Protein AF-A0A512BCH0-F1 (afdb_monomer_lite)

Radius of gyration: 16.1 Å; chains: 1; bounding box: 42×21×40 Å

pLDDT: mean 87.28, std 6.71, range [61.94, 95.38]

Secondary structure (DSSP, 8-state):
-HHHHHHHHHHHHHHHHHHHHHHHHHHHHHT--TT--HHHHH---HHHHHT-SSHHHHHHHHHHHHHHHHHHHHHHHHHHHHHH-

Structure (mmCIF, N/CA/C/O backbone):
data_AF-A0A512BCH0-F1
#
_entry.id   AF-A0A512BCH0-F1
#
loop_
_atom_site.group_PDB
_atom_site.id
_atom_site.type_symbol
_atom_site.label_atom_id
_atom_site.label_alt_id
_atom_site.label_comp_id
_atom_site.label_asym_id
_atom_site.label_entity_id
_atom_site.label_seq_id
_atom_site.pdbx_PDB_ins_code
_atom_site.Cartn_x
_atom_site.Cartn_y
_atom_site.Cartn_z
_atom_site.occupancy
_atom_site.B_iso_or_equiv
_atom_site.auth_seq_id
_atom_site.auth_comp_id
_atom_site.auth_asym_id
_atom_site.auth_atom_id
_atom_site.pdbx_PDB_model_num
ATOM 1 N N . MET A 1 1 ? 23.910 3.210 -23.127 1.00 74.44 1 MET A N 1
ATOM 2 C CA . MET A 1 1 ? 23.888 4.257 -22.070 1.00 74.44 1 MET A CA 1
ATOM 3 C C . MET A 1 1 ? 22.474 4.445 -21.526 1.00 74.44 1 MET A C 1
ATOM 5 O O . MET A 1 1 ? 22.307 4.359 -20.319 1.00 74.44 1 MET A O 1
ATOM 9 N N . LEU A 1 2 ? 21.466 4.622 -22.390 1.00 78.25 2 LEU A N 1
ATOM 10 C CA . LEU A 1 2 ? 20.056 4.723 -21.993 1.00 78.25 2 LEU A CA 1
ATOM 11 C C . LEU A 1 2 ? 19.546 3.476 -21.242 1.00 78.25 2 LEU A C 1
ATOM 13 O O . LEU A 1 2 ? 18.974 3.612 -20.166 1.00 78.25 2 LEU A O 1
ATOM 17 N N . ASP A 1 3 ? 19.859 2.272 -21.727 1.00 74.56 3 ASP A N 1
ATOM 18 C CA . ASP A 1 3 ? 19.412 1.014 -21.097 1.00 74.56 3 ASP A CA 1
ATOM 19 C C . ASP A 1 3 ? 19.993 0.817 -19.692 1.00 74.56 3 ASP A C 1
ATOM 21 O O . ASP A 1 3 ? 19.321 0.331 -18.787 1.00 74.56 3 ASP A O 1
ATOM 25 N N . PHE A 1 4 ? 21.232 1.270 -19.475 1.00 76.69 4 PHE A N 1
ATOM 26 C CA . PHE A 1 4 ? 21.871 1.246 -18.159 1.00 76.69 4 PHE A CA 1
ATOM 27 C C . PHE A 1 4 ? 21.176 2.197 -17.173 1.00 76.69 4 PHE A C 1
ATOM 29 O O . PHE A 1 4 ? 20.984 1.844 -16.011 1.00 76.69 4 PHE A O 1
ATOM 36 N N . ILE A 1 5 ? 20.748 3.378 -17.635 1.00 79.06 5 ILE A N 1
ATOM 37 C CA . ILE A 1 5 ? 19.992 4.343 -16.823 1.00 79.06 5 ILE A CA 1
ATOM 38 C C . ILE A 1 5 ? 18.610 3.775 -16.470 1.00 79.06 5 ILE A C 1
ATOM 40 O O . ILE A 1 5 ? 18.205 3.840 -15.310 1.00 79.06 5 ILE A O 1
ATOM 44 N N . ILE A 1 6 ? 17.914 3.166 -17.437 1.00 78.38 6 ILE A N 1
ATOM 45 C CA . ILE A 1 6 ? 16.610 2.518 -17.222 1.00 78.38 6 ILE A CA 1
ATOM 46 C C . ILE A 1 6 ? 16.742 1.367 -16.220 1.00 78.38 6 ILE A C 1
ATOM 48 O O . ILE A 1 6 ? 15.990 1.305 -15.249 1.00 78.38 6 ILE A O 1
ATOM 52 N N . PHE A 1 7 ? 17.743 0.503 -16.388 1.00 77.75 7 PHE A N 1
ATOM 53 C CA . PHE A 1 7 ? 18.019 -0.597 -15.465 1.00 77.75 7 PHE A CA 1
ATOM 54 C C . PHE A 1 7 ? 18.288 -0.112 -14.034 1.00 77.75 7 PHE A C 1
ATOM 56 O O . PHE A 1 7 ? 17.761 -0.674 -13.069 1.00 77.75 7 PHE A O 1
ATOM 63 N N . LEU A 1 8 ? 19.082 0.951 -13.887 1.00 80.56 8 LEU A N 1
ATOM 64 C CA . LEU A 1 8 ? 19.383 1.545 -12.588 1.00 80.56 8 LEU A CA 1
ATOM 65 C C . LEU A 1 8 ? 18.113 2.110 -11.925 1.00 80.56 8 LEU A C 1
ATOM 67 O O . LEU A 1 8 ? 17.851 1.826 -10.756 1.00 80.56 8 LEU A O 1
ATOM 71 N N . LEU A 1 9 ? 17.293 2.850 -12.680 1.00 80.75 9 LEU A N 1
ATOM 72 C CA . LEU A 1 9 ? 16.015 3.393 -12.209 1.00 80.75 9 LEU A CA 1
ATOM 73 C C . LEU A 1 9 ? 15.062 2.284 -11.756 1.00 80.75 9 LEU A C 1
ATOM 75 O O . LEU A 1 9 ? 14.499 2.368 -10.663 1.00 80.75 9 LEU A O 1
ATOM 79 N N . LEU A 1 10 ?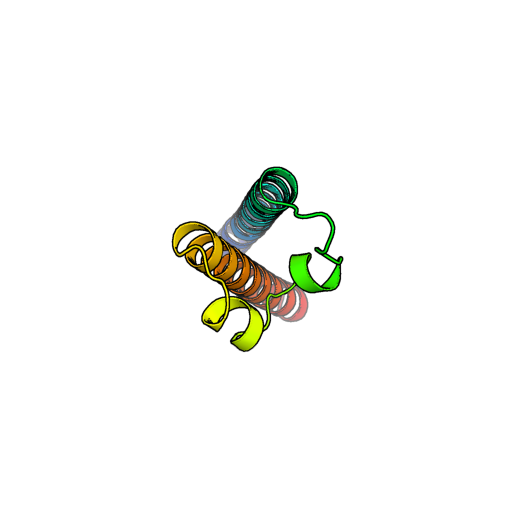 14.937 1.212 -12.542 1.00 81.06 10 LEU A N 1
ATOM 80 C CA . LEU A 1 10 ? 14.101 0.066 -12.193 1.00 81.06 10 LEU A CA 1
ATOM 81 C C . LEU A 1 10 ? 14.544 -0.562 -10.868 1.00 81.06 10 LEU A C 1
ATOM 83 O O . LEU A 1 10 ? 13.703 -0.764 -9.991 1.00 81.06 10 LEU A O 1
ATOM 87 N N . LYS A 1 11 ? 15.849 -0.773 -10.647 1.00 82.06 11 LYS A N 1
ATOM 88 C CA . LYS A 1 11 ? 16.359 -1.284 -9.360 1.00 82.06 11 LYS A CA 1
ATOM 89 C C . LYS A 1 11 ? 15.955 -0.420 -8.167 1.00 82.06 11 LYS A C 1
ATOM 91 O O . LYS A 1 11 ? 15.534 -0.962 -7.145 1.00 82.06 11 LYS A O 1
ATOM 96 N N . TYR A 1 12 ? 16.029 0.904 -8.287 1.00 86.06 12 TYR 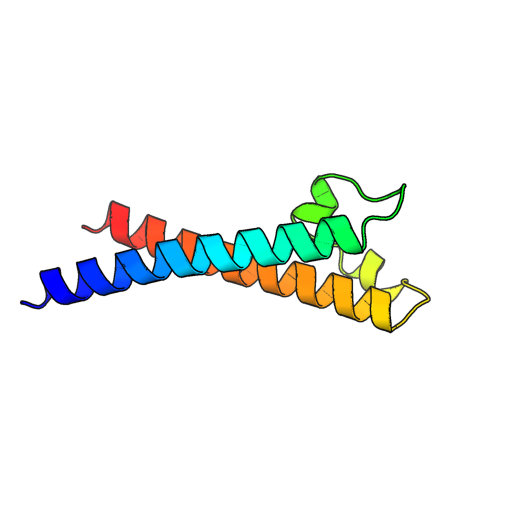A N 1
ATOM 97 C CA . TYR A 1 12 ? 15.606 1.793 -7.203 1.00 86.06 12 TYR A CA 1
ATOM 98 C C . TYR A 1 12 ? 14.103 1.708 -6.924 1.00 86.06 12 TYR A C 1
ATOM 100 O O . TYR A 1 12 ? 13.701 1.775 -5.761 1.00 86.06 12 TYR A O 1
ATOM 108 N N . THR A 1 13 ? 13.268 1.483 -7.945 1.00 86.50 13 THR A N 1
ATOM 109 C CA . THR A 1 13 ? 11.825 1.285 -7.722 1.00 86.50 13 THR A CA 1
ATOM 110 C C . THR A 1 13 ? 11.510 0.001 -6.950 1.00 86.50 13 THR A C 1
ATOM 112 O O . THR A 1 13 ? 10.593 0.018 -6.128 1.00 86.50 13 THR A O 1
ATOM 115 N N . TYR A 1 14 ? 12.283 -1.080 -7.130 1.00 83.81 14 TYR A N 1
ATOM 116 C CA . TYR A 1 14 ? 12.142 -2.310 -6.332 1.00 83.81 14 TYR A CA 1
ATOM 117 C C . TYR A 1 14 ? 12.451 -2.065 -4.855 1.00 83.81 14 TYR A C 1
ATOM 119 O O . TYR A 1 14 ? 11.678 -2.455 -3.978 1.00 83.81 14 TYR A O 1
ATOM 127 N N . VAL A 1 15 ? 13.558 -1.370 -4.577 1.00 89.06 15 VAL A N 1
ATOM 128 C CA . VAL A 1 15 ? 13.950 -1.008 -3.208 1.00 89.06 15 VAL A CA 1
ATOM 129 C C . VAL A 1 15 ? 12.890 -0.110 -2.568 1.00 89.06 15 VAL A C 1
ATOM 131 O O . VAL A 1 15 ? 12.484 -0.347 -1.432 1.00 89.06 15 VAL A O 1
ATOM 134 N N . LEU A 1 16 ? 12.379 0.877 -3.308 1.00 90.00 16 LEU A N 1
ATOM 135 C CA . LEU A 1 16 ? 11.3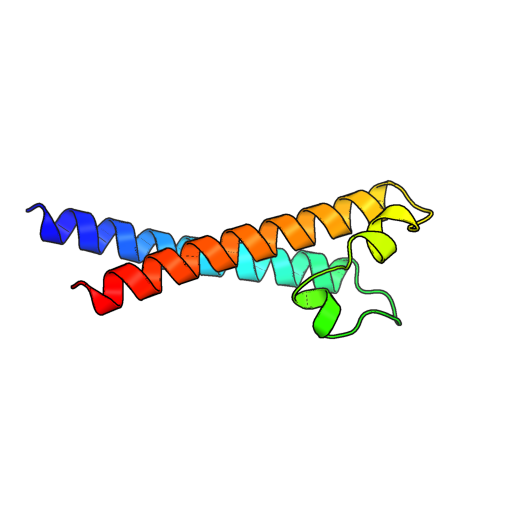24 1.764 -2.825 1.00 90.00 16 LEU A CA 1
ATOM 136 C C . LEU A 1 16 ? 10.028 1.002 -2.508 1.00 90.00 16 LEU A C 1
ATOM 138 O O . LEU A 1 16 ? 9.438 1.223 -1.451 1.00 90.00 16 LEU A O 1
ATOM 142 N N . ALA A 1 17 ? 9.603 0.078 -3.375 1.00 89.44 17 ALA A N 1
ATOM 143 C CA . ALA A 1 17 ? 8.424 -0.753 -3.134 1.00 89.44 17 ALA A CA 1
ATOM 144 C C . ALA A 1 17 ? 8.585 -1.616 -1.870 1.00 89.44 17 ALA A C 1
ATOM 146 O O . ALA A 1 17 ? 7.664 -1.684 -1.052 1.00 89.44 17 ALA A O 1
ATOM 147 N N . ALA A 1 18 ? 9.767 -2.206 -1.662 1.00 90.38 18 ALA A N 1
ATOM 148 C CA . ALA A 1 18 ? 10.078 -2.973 -0.458 1.00 90.38 18 ALA A CA 1
ATOM 149 C C . ALA A 1 18 ? 10.026 -2.105 0.812 1.00 90.38 18 ALA A C 1
ATOM 151 O O . ALA A 1 18 ? 9.419 -2.503 1.807 1.00 90.38 18 ALA A O 1
ATOM 152 N N . ILE A 1 19 ? 10.590 -0.892 0.773 1.00 93.94 19 ILE A N 1
ATOM 153 C CA . ILE A 1 19 ? 10.535 0.058 1.895 1.00 93.94 19 ILE A CA 1
ATOM 154 C C . ILE A 1 19 ? 9.082 0.421 2.225 1.00 93.94 19 ILE A C 1
ATOM 156 O O . ILE A 1 19 ? 8.678 0.350 3.386 1.00 93.94 19 ILE A O 1
ATOM 160 N N . LEU A 1 20 ? 8.272 0.763 1.219 1.00 94.00 20 LEU A N 1
ATOM 161 C CA . LEU A 1 20 ? 6.858 1.095 1.420 1.00 94.00 20 LEU A CA 1
ATOM 162 C C . LEU A 1 20 ? 6.076 -0.084 2.010 1.00 94.00 20 LEU A C 1
ATOM 164 O O . LEU A 1 20 ? 5.239 0.112 2.894 1.00 94.00 20 LEU A O 1
ATOM 168 N N . PHE A 1 21 ? 6.375 -1.306 1.570 1.00 93.38 21 PHE A N 1
ATOM 169 C CA . PHE A 1 21 ? 5.770 -2.521 2.106 1.00 93.38 21 PHE A CA 1
ATOM 170 C C . PHE A 1 21 ? 6.130 -2.748 3.583 1.00 93.38 21 PHE A C 1
ATOM 172 O O . PHE A 1 21 ? 5.243 -3.012 4.396 1.00 93.38 21 PHE A O 1
ATOM 179 N N . LEU A 1 22 ? 7.397 -2.558 3.966 1.00 94.75 22 LEU A N 1
ATOM 180 C CA . LEU A 1 22 ? 7.835 -2.651 5.364 1.00 94.75 22 LEU A CA 1
ATOM 181 C C . LEU A 1 22 ? 7.177 -1.586 6.249 1.00 94.75 22 LEU A C 1
ATOM 183 O O . LEU A 1 22 ? 6.672 -1.906 7.327 1.00 94.75 22 LEU A O 1
ATOM 187 N N . VAL A 1 23 ? 7.109 -0.335 5.780 1.00 94.12 23 VAL A N 1
ATOM 188 C CA . VAL A 1 23 ? 6.398 0.751 6.478 1.00 94.12 23 VAL A CA 1
ATOM 189 C C . VAL A 1 23 ? 4.928 0.386 6.677 1.00 94.12 23 VAL A C 1
ATOM 191 O O . VAL A 1 23 ? 4.373 0.573 7.763 1.00 94.12 23 VAL A O 1
ATOM 194 N N . LYS A 1 24 ? 4.292 -0.186 5.652 1.00 93.31 24 LYS A N 1
ATOM 195 C CA . LYS A 1 24 ? 2.897 -0.623 5.707 1.00 93.31 24 LYS A CA 1
ATOM 196 C C . LYS A 1 24 ? 2.680 -1.725 6.746 1.00 93.31 24 LYS A C 1
ATOM 198 O O . LYS A 1 24 ? 1.744 -1.611 7.542 1.00 93.31 24 LYS A O 1
ATOM 203 N N . ILE A 1 25 ? 3.551 -2.740 6.779 1.00 93.25 25 ILE A N 1
ATOM 204 C CA . ILE A 1 25 ? 3.545 -3.800 7.801 1.00 93.25 25 ILE A CA 1
ATOM 205 C C . ILE A 1 25 ? 3.684 -3.196 9.191 1.00 93.25 25 ILE A C 1
ATOM 207 O O . ILE A 1 25 ? 2.859 -3.477 10.059 1.00 93.25 25 ILE A O 1
ATOM 211 N N . PHE A 1 26 ? 4.680 -2.336 9.395 1.00 93.44 26 PHE A N 1
ATOM 212 C CA . PHE A 1 26 ? 4.924 -1.710 10.688 1.00 93.44 26 PHE A CA 1
ATOM 213 C C . PHE A 1 26 ? 3.695 -0.938 11.182 1.00 93.44 26 PHE A C 1
ATOM 215 O O . PHE A 1 26 ? 3.227 -1.152 12.301 1.00 93.44 26 PHE A O 1
ATOM 222 N N . LEU A 1 27 ? 3.110 -0.096 10.325 1.00 90.44 27 LEU A N 1
ATOM 223 C CA . LEU A 1 27 ? 1.896 0.654 10.646 1.00 90.44 27 LEU A CA 1
ATOM 224 C C . LEU A 1 27 ? 0.688 -0.260 10.894 1.00 90.44 27 LEU A C 1
ATOM 226 O O . LEU A 1 27 ? -0.176 0.080 11.704 1.00 90.44 27 LEU A O 1
ATOM 230 N N . PHE A 1 28 ? 0.603 -1.399 10.201 1.00 90.62 28 PHE A N 1
ATOM 231 C CA . PHE A 1 28 ? -0.495 -2.344 10.368 1.00 90.62 28 PHE A CA 1
ATOM 232 C C . PHE A 1 28 ? -0.384 -3.074 11.702 1.00 90.62 28 PHE A C 1
ATOM 234 O O . PHE A 1 28 ? -1.355 -3.099 12.447 1.00 90.62 28 PHE A O 1
ATOM 241 N N . VAL A 1 29 ? 0.796 -3.607 12.035 1.00 89.50 29 VAL A N 1
ATOM 242 C CA . VAL A 1 29 ? 1.054 -4.307 13.303 1.00 89.50 29 VAL A CA 1
ATOM 243 C C . VAL A 1 29 ? 0.887 -3.359 14.487 1.00 89.50 29 VAL A C 1
ATOM 245 O O . VAL A 1 29 ? 0.182 -3.698 15.434 1.00 89.50 29 VAL A O 1
ATOM 248 N N . LYS A 1 30 ? 1.449 -2.145 14.406 1.00 86.50 30 LYS A N 1
ATOM 249 C CA . LYS A 1 30 ? 1.357 -1.136 15.472 1.00 86.50 30 LYS A CA 1
ATOM 250 C C . LYS A 1 30 ? -0.087 -0.749 15.802 1.00 86.50 30 LYS A C 1
ATOM 252 O O . LYS A 1 30 ? -0.384 -0.433 16.947 1.00 86.50 30 LYS A O 1
ATOM 257 N N . ASN A 1 31 ? -0.975 -0.752 14.809 1.00 83.12 31 ASN A N 1
ATOM 258 C CA . ASN A 1 31 ? -2.356 -0.300 14.968 1.00 83.12 31 ASN A CA 1
ATOM 259 C C . ASN A 1 31 ? -3.387 -1.435 14.831 1.00 83.12 31 ASN A C 1
ATOM 261 O O . ASN A 1 31 ? -4.586 -1.164 14.707 1.00 83.12 31 ASN A O 1
ATOM 265 N N . LYS A 1 32 ? -2.931 -2.697 14.831 1.00 77.31 32 LYS A N 1
ATOM 266 C CA . LYS A 1 32 ? -3.785 -3.866 14.628 1.00 77.31 32 LYS A CA 1
ATOM 267 C C . LYS A 1 32 ? -4.785 -3.966 15.773 1.00 77.31 32 LYS A C 1
ATOM 269 O O . LYS A 1 32 ? -4.412 -4.169 16.924 1.00 77.31 32 LYS A O 1
ATOM 274 N N . ASN A 1 33 ? -6.070 -3.864 15.449 1.00 76.44 33 ASN A N 1
ATOM 275 C CA . ASN A 1 33 ? -7.136 -4.200 16.387 1.00 76.44 33 ASN A CA 1
ATOM 276 C C . ASN A 1 33 ? -7.472 -5.700 16.271 1.00 76.44 33 ASN A C 1
ATOM 278 O O . ASN A 1 33 ? -7.248 -6.298 15.218 1.00 76.44 33 ASN A O 1
ATOM 282 N N . LYS A 1 34 ? -8.063 -6.307 17.311 1.00 73.00 34 LYS A N 1
ATOM 283 C CA . LYS A 1 34 ? -8.492 -7.722 17.310 1.00 73.00 34 LYS A CA 1
ATOM 284 C C . LYS A 1 34 ? -9.372 -8.086 16.106 1.00 73.00 34 LYS A C 1
ATOM 286 O O . LYS A 1 34 ? -9.312 -9.210 15.630 1.00 73.00 34 LYS A O 1
ATOM 291 N N . ASN A 1 35 ? -10.120 -7.119 15.574 1.00 75.94 35 ASN A N 1
ATOM 292 C CA . ASN A 1 35 ? -11.044 -7.320 14.454 1.00 75.94 35 ASN A CA 1
ATOM 293 C C . ASN A 1 35 ? -10.398 -7.120 13.071 1.00 75.94 35 ASN A C 1
ATOM 295 O O . ASN A 1 35 ? -11.109 -7.103 12.065 1.00 75.94 35 ASN A O 1
ATOM 299 N N . TRP A 1 36 ? -9.081 -6.889 12.997 1.00 83.94 36 TRP A N 1
ATOM 300 C CA . TRP A 1 36 ? -8.407 -6.673 11.719 1.00 83.94 36 TRP A CA 1
ATOM 301 C C . TRP A 1 36 ? -8.037 -7.988 11.047 1.00 83.94 36 TRP A C 1
ATOM 303 O O . TRP A 1 36 ? -7.248 -8.774 11.573 1.00 83.94 36 TRP A O 1
ATOM 313 N N . THR A 1 37 ? -8.592 -8.200 9.856 1.00 83.81 37 THR A N 1
ATOM 314 C CA . THR A 1 37 ? -8.325 -9.375 9.021 1.00 83.81 37 THR A CA 1
ATOM 315 C C . THR A 1 37 ? -7.237 -9.083 7.989 1.00 83.81 37 THR A C 1
ATOM 317 O O . THR A 1 37 ? -6.898 -7.929 7.727 1.00 83.81 37 THR A O 1
ATOM 320 N N . VAL A 1 38 ? -6.702 -10.133 7.361 1.00 81.75 38 VAL A N 1
ATOM 321 C CA . VAL A 1 38 ? -5.692 -10.010 6.291 1.00 81.75 38 VAL A CA 1
ATOM 322 C C . VAL A 1 38 ? -6.208 -9.162 5.121 1.00 81.75 38 VAL A C 1
ATOM 324 O O . VAL A 1 38 ? -5.450 -8.399 4.536 1.00 81.75 38 VAL A O 1
ATOM 327 N N . SER A 1 39 ? -7.514 -9.192 4.833 1.00 86.12 39 SER A N 1
ATOM 328 C CA . SER A 1 39 ? -8.110 -8.321 3.807 1.00 86.12 39 SER A CA 1
ATOM 329 C C . SER A 1 39 ? -7.860 -6.830 4.071 1.00 86.12 39 SER A C 1
ATOM 331 O O . SER A 1 39 ? -7.575 -6.073 3.150 1.00 86.12 39 SER A O 1
ATOM 333 N N . GLN A 1 40 ? -7.861 -6.422 5.342 1.00 87.69 40 GLN A N 1
ATOM 334 C CA . GLN A 1 40 ? -7.634 -5.040 5.759 1.00 87.69 40 GLN A CA 1
ATOM 335 C C . GLN A 1 40 ? -6.156 -4.651 5.741 1.00 87.69 40 GLN A C 1
ATOM 337 O O . GLN A 1 40 ? -5.834 -3.465 5.724 1.00 87.69 40 GLN A O 1
ATOM 342 N N . PHE A 1 41 ? -5.248 -5.632 5.711 1.00 87.44 41 PHE A N 1
ATOM 343 C CA . PHE A 1 41 ? -3.855 -5.357 5.386 1.00 87.44 41 PHE A CA 1
ATOM 344 C C . PHE A 1 41 ? -3.745 -4.864 3.942 1.00 87.44 41 PHE A C 1
ATOM 346 O O . PHE A 1 41 ? -3.066 -3.871 3.689 1.00 87.44 41 PHE A O 1
ATOM 353 N N . ILE A 1 42 ? -4.472 -5.489 3.012 1.00 89.44 42 ILE A N 1
ATOM 354 C CA . ILE A 1 42 ? -4.481 -5.098 1.598 1.00 89.44 42 ILE A CA 1
ATOM 355 C C . ILE A 1 42 ? -5.225 -3.774 1.416 1.00 89.44 42 ILE A C 1
ATOM 357 O O . ILE A 1 42 ? -4.679 -2.851 0.817 1.00 89.44 42 ILE A O 1
ATOM 361 N N . PHE A 1 43 ? -6.446 -3.647 1.940 1.00 92.75 43 PHE A N 1
ATOM 362 C CA . PHE A 1 43 ? -7.270 -2.456 1.733 1.00 92.75 43 PHE A CA 1
ATOM 363 C C . PHE A 1 43 ? -8.394 -2.329 2.773 1.00 92.75 43 PHE A C 1
ATOM 365 O O . PHE A 1 43 ? -9.102 -3.288 3.078 1.00 92.75 43 PHE A O 1
ATOM 372 N N . PHE A 1 44 ? -8.615 -1.118 3.281 1.00 91.56 44 PHE A N 1
ATOM 373 C CA . PHE A 1 44 ? -9.773 -0.762 4.098 1.00 91.56 44 PHE A CA 1
ATOM 374 C C . PHE A 1 44 ? -10.902 -0.221 3.218 1.00 91.56 44 PHE A C 1
ATOM 376 O O . PHE A 1 44 ? -10.735 0.791 2.541 1.00 91.56 44 PHE A O 1
ATOM 383 N N . ASN A 1 45 ? -12.083 -0.836 3.287 1.00 91.06 45 ASN A N 1
ATOM 384 C CA . ASN A 1 45 ? -13.272 -0.336 2.591 1.00 91.06 45 ASN A CA 1
ATOM 385 C C . ASN A 1 45 ? -13.580 1.129 3.002 1.00 91.06 45 ASN A C 1
ATOM 387 O O . ASN A 1 45 ? -13.558 1.418 4.204 1.00 91.06 45 ASN A O 1
ATOM 391 N N . PRO A 1 46 ? -13.894 2.045 2.060 1.00 90.25 46 PRO A N 1
ATOM 392 C CA . PRO A 1 46 ? -14.278 3.426 2.360 1.00 90.25 46 PRO A CA 1
ATOM 393 C C . PRO A 1 46 ? -15.346 3.570 3.450 1.00 90.25 46 PRO A C 1
ATOM 395 O O . PRO A 1 46 ? -15.210 4.435 4.316 1.00 90.25 46 PRO A O 1
ATOM 398 N N . THR A 1 47 ? -16.349 2.686 3.484 1.00 90.62 47 THR A N 1
ATOM 399 C CA . THR A 1 47 ? -17.384 2.698 4.534 1.00 90.62 47 THR A CA 1
ATOM 400 C C . THR A 1 47 ? -16.774 2.453 5.916 1.00 90.62 47 THR A C 1
ATOM 402 O O . THR A 1 47 ? -17.042 3.184 6.867 1.00 90.62 47 THR A O 1
ATOM 405 N N . ASN A 1 48 ? -15.848 1.497 6.027 1.00 89.00 48 ASN A N 1
ATOM 406 C CA . ASN A 1 48 ? -15.137 1.194 7.269 1.00 89.00 48 ASN A CA 1
ATOM 407 C C . ASN A 1 48 ? -14.282 2.375 7.764 1.00 89.00 48 ASN A C 1
ATOM 409 O O . ASN A 1 48 ? -14.039 2.500 8.964 1.00 89.00 48 ASN A O 1
ATOM 413 N N . ILE A 1 49 ? -13.819 3.237 6.856 1.00 90.12 49 ILE A N 1
ATOM 414 C CA . ILE A 1 49 ? -13.069 4.454 7.185 1.00 90.12 49 ILE A CA 1
ATOM 415 C C . ILE A 1 49 ? -14.020 5.559 7.645 1.00 90.12 49 ILE A C 1
ATOM 417 O O . ILE A 1 49 ? -13.772 6.161 8.686 1.00 90.12 49 ILE A O 1
ATOM 421 N N . GLN A 1 50 ? -15.097 5.806 6.894 1.00 91.25 50 GLN A N 1
ATOM 422 C CA . GLN A 1 50 ? -16.066 6.870 7.168 1.00 91.25 50 GLN A CA 1
ATOM 423 C C . GLN A 1 50 ? -16.758 6.688 8.522 1.00 91.25 50 GLN A C 1
ATOM 425 O O . GLN A 1 50 ? -16.901 7.652 9.265 1.00 91.25 50 GLN A O 1
ATOM 430 N N . PHE A 1 51 ? -17.104 5.450 8.879 1.00 90.62 51 PHE A N 1
ATOM 431 C CA . PHE A 1 51 ? -17.750 5.126 10.154 1.00 90.62 51 PHE A CA 1
ATOM 432 C C . PHE A 1 51 ? -16.755 4.835 11.292 1.00 90.62 51 PHE A C 1
ATOM 434 O O . PHE A 1 51 ? -17.122 4.243 12.304 1.00 90.62 51 PHE A O 1
ATOM 441 N N . THR A 1 52 ? -15.475 5.209 11.155 1.00 90.44 52 THR A N 1
ATOM 442 C CA . THR A 1 52 ? -14.511 5.074 12.260 1.00 90.44 52 THR A CA 1
ATOM 443 C C . THR A 1 52 ? -14.697 6.221 13.261 1.00 90.44 52 THR A C 1
ATOM 445 O O . THR A 1 52 ? -14.452 7.363 12.884 1.00 90.44 52 THR A O 1
ATOM 448 N N . PRO A 1 53 ? -15.021 5.950 14.542 1.00 88.50 53 PRO A N 1
ATOM 449 C CA . PRO A 1 53 ? -15.302 7.012 15.517 1.00 88.50 53 PRO A CA 1
ATOM 450 C C . PRO A 1 53 ? -14.089 7.894 15.841 1.00 88.50 53 PRO A C 1
ATOM 452 O O . PRO A 1 53 ? -14.221 9.079 16.117 1.00 88.50 53 PRO A O 1
ATOM 455 N N . ASN A 1 54 ? -12.887 7.312 15.816 1.00 91.00 54 ASN A N 1
ATOM 456 C CA . ASN A 1 54 ? -11.645 8.023 16.102 1.00 91.00 54 ASN A CA 1
ATOM 457 C C . ASN A 1 54 ? -11.027 8.566 14.799 1.00 91.00 54 ASN A C 1
ATOM 459 O O . ASN A 1 54 ? -10.639 7.790 13.918 1.00 91.00 54 ASN A O 1
ATOM 463 N N . ALA A 1 55 ? -10.886 9.891 14.712 1.00 90.62 55 ALA A N 1
ATOM 464 C CA . ALA A 1 55 ? -10.347 10.588 13.545 1.00 90.62 55 ALA A CA 1
ATOM 465 C C . ALA A 1 55 ? -8.901 10.183 13.197 1.00 90.62 55 ALA A C 1
ATOM 467 O O . ALA A 1 55 ? -8.580 9.993 12.022 1.00 90.62 55 ALA A O 1
ATOM 468 N N . GLU A 1 56 ? -8.032 9.978 14.190 1.00 90.81 56 GLU A N 1
ATOM 469 C CA . GLU A 1 56 ? -6.657 9.516 13.960 1.00 90.81 56 GLU A CA 1
ATOM 470 C C . GLU A 1 56 ? -6.638 8.108 13.369 1.00 90.81 56 GLU A C 1
ATOM 472 O O . GLU A 1 56 ? -5.899 7.817 12.425 1.00 90.81 56 GLU A O 1
ATOM 477 N N . ARG A 1 57 ? -7.514 7.228 13.865 1.00 88.31 57 ARG A N 1
ATOM 478 C CA . ARG A 1 57 ? -7.652 5.872 13.328 1.00 88.31 57 ARG A CA 1
ATOM 479 C C . ARG A 1 57 ? -8.206 5.893 11.903 1.00 88.31 57 ARG A C 1
ATOM 481 O O . ARG A 1 57 ? -7.736 5.119 11.070 1.00 88.31 57 ARG A O 1
ATOM 488 N N . ALA A 1 58 ? -9.156 6.778 11.600 1.00 91.62 58 ALA A N 1
ATOM 489 C CA . ALA A 1 58 ? -9.653 6.975 10.239 1.00 91.62 58 ALA A CA 1
ATOM 490 C C . ALA A 1 58 ? -8.528 7.447 9.301 1.00 91.62 58 ALA A C 1
ATOM 492 O O . ALA A 1 58 ? -8.355 6.894 8.213 1.00 91.62 58 ALA A O 1
ATOM 493 N N . LYS A 1 59 ? -7.706 8.405 9.751 1.00 92.75 59 LYS A N 1
ATOM 494 C CA . LYS A 1 59 ? -6.523 8.885 9.023 1.00 92.75 59 LYS A CA 1
ATOM 495 C C . LYS A 1 59 ? -5.527 7.754 8.762 1.00 92.75 59 LYS A C 1
ATOM 497 O O . LYS A 1 59 ? -5.085 7.597 7.628 1.00 92.75 59 LYS A O 1
ATOM 502 N N . LEU A 1 60 ? -5.232 6.919 9.759 1.00 91.56 60 LEU A N 1
ATOM 503 C CA . LEU A 1 60 ? -4.329 5.771 9.607 1.00 91.56 60 LEU A CA 1
ATOM 504 C C . LEU A 1 60 ? -4.834 4.759 8.573 1.00 91.56 60 LEU A C 1
ATOM 506 O O . LEU A 1 60 ? -4.044 4.287 7.761 1.00 91.56 60 LEU A O 1
ATOM 510 N N . LYS A 1 61 ? -6.140 4.463 8.543 1.00 92.88 61 LYS A N 1
ATOM 511 C CA . LYS A 1 61 ? -6.723 3.591 7.508 1.00 92.88 61 LYS A CA 1
ATOM 512 C C . LYS A 1 61 ? -6.591 4.190 6.103 1.00 92.88 61 LYS A C 1
ATOM 514 O O . LYS A 1 61 ? -6.272 3.467 5.164 1.00 92.88 61 LYS A O 1
ATOM 519 N N . ARG A 1 62 ? -6.769 5.509 5.952 1.00 94.06 62 ARG A N 1
ATOM 520 C CA . ARG A 1 62 ? -6.535 6.202 4.668 1.00 94.06 62 ARG A CA 1
ATOM 521 C C . ARG A 1 62 ? -5.069 6.128 4.245 1.00 94.06 62 ARG A C 1
ATOM 523 O O . ARG A 1 62 ? -4.793 5.810 3.097 1.00 94.06 62 ARG A O 1
ATOM 530 N N . VAL A 1 63 ? -4.136 6.352 5.172 1.00 93.94 63 VAL A N 1
ATOM 531 C CA . VAL A 1 63 ? -2.693 6.209 4.908 1.00 93.94 63 VAL A CA 1
ATOM 532 C C . VAL A 1 63 ? -2.357 4.777 4.487 1.00 93.94 63 VAL A C 1
ATOM 534 O O . VAL A 1 63 ? -1.640 4.583 3.512 1.00 93.94 63 VAL A O 1
ATOM 537 N N . GLN A 1 64 ? -2.924 3.773 5.160 1.00 94.00 64 GLN A N 1
ATOM 538 C CA . GLN A 1 64 ? -2.773 2.363 4.794 1.00 94.00 64 GLN A CA 1
ATOM 539 C C . GLN A 1 64 ? -3.259 2.070 3.369 1.00 94.00 64 GLN A C 1
ATOM 541 O O . GLN A 1 64 ? -2.570 1.358 2.640 1.00 94.00 64 GLN A O 1
ATOM 546 N N . ASN A 1 65 ? -4.395 2.638 2.956 1.00 95.38 65 ASN A N 1
ATOM 547 C CA . ASN A 1 65 ? -4.893 2.508 1.585 1.00 95.38 65 ASN A CA 1
ATOM 548 C C . ASN A 1 65 ? -3.997 3.219 0.569 1.00 95.38 65 ASN A C 1
ATOM 550 O O . ASN A 1 65 ? -3.689 2.641 -0.468 1.00 95.38 65 ASN A O 1
ATOM 554 N N . ASN A 1 66 ? -3.543 4.436 0.872 1.00 94.81 66 ASN A N 1
ATOM 555 C CA . ASN A 1 66 ? -2.639 5.177 -0.008 1.00 94.81 66 ASN A CA 1
ATOM 556 C C . ASN A 1 66 ? -1.318 4.423 -0.210 1.00 94.81 66 ASN A C 1
ATOM 558 O O . ASN A 1 66 ? -0.820 4.364 -1.330 1.00 94.81 66 ASN A O 1
ATOM 562 N N . LEU A 1 67 ? -0.789 3.788 0.843 1.00 94.62 67 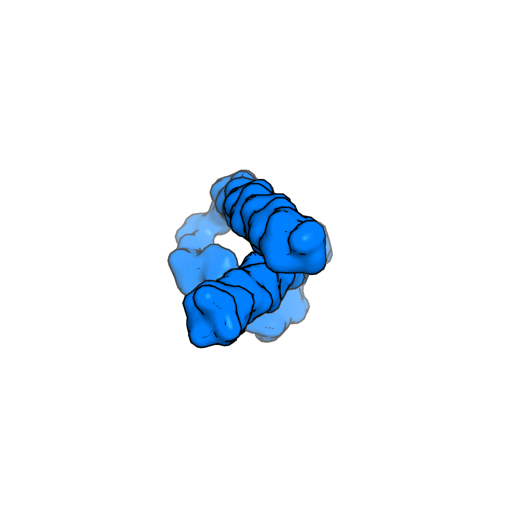LEU A N 1
ATOM 563 C CA . LEU A 1 67 ? 0.379 2.911 0.739 1.00 94.62 67 LEU A CA 1
ATOM 564 C C . LEU A 1 67 ? 0.099 1.699 -0.154 1.00 94.62 67 LEU A C 1
ATOM 566 O O . LEU A 1 67 ? 0.932 1.371 -0.991 1.00 94.62 67 LEU A O 1
ATOM 570 N N . SER A 1 68 ? -1.067 1.058 -0.026 1.00 94.81 68 SER A N 1
ATOM 571 C CA . SER A 1 68 ? -1.442 -0.053 -0.914 1.00 94.81 68 SER A CA 1
ATOM 572 C C . SER A 1 68 ? -1.491 0.367 -2.377 1.00 94.81 68 SER A C 1
ATOM 574 O O . SER A 1 68 ? -0.967 -0.344 -3.227 1.00 94.81 68 SER A O 1
ATOM 576 N N . ILE A 1 69 ? -2.090 1.526 -2.665 1.00 94.56 69 ILE A N 1
ATOM 577 C CA . ILE A 1 69 ? -2.179 2.070 -4.024 1.00 94.56 69 ILE A CA 1
ATOM 578 C C . ILE A 1 69 ? -0.778 2.382 -4.558 1.00 94.56 69 ILE A C 1
ATOM 580 O O . ILE A 1 69 ? -0.448 1.967 -5.663 1.00 94.56 69 ILE A O 1
ATOM 584 N N . ALA A 1 70 ? 0.069 3.050 -3.770 1.00 93.62 70 ALA A N 1
ATOM 585 C CA . ALA A 1 70 ? 1.437 3.372 -4.173 1.00 93.62 70 ALA A CA 1
ATOM 586 C C . ALA A 1 70 ? 2.262 2.111 -4.479 1.00 93.62 70 ALA A C 1
ATOM 588 O O . ALA 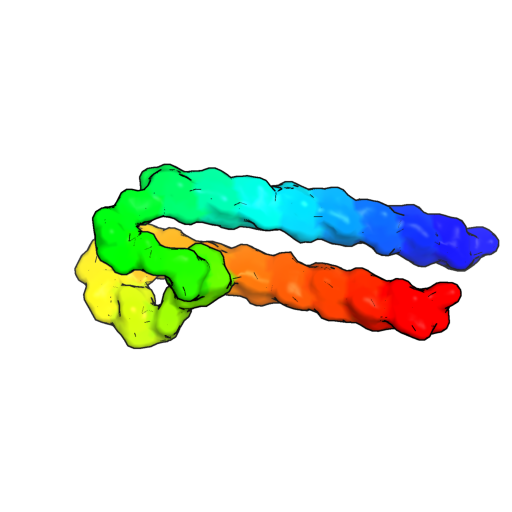A 1 70 ? 2.943 2.052 -5.501 1.00 93.62 70 ALA A O 1
ATOM 589 N N . ILE A 1 71 ? 2.159 1.080 -3.634 1.00 93.69 71 ILE A N 1
ATOM 590 C CA . ILE A 1 71 ? 2.818 -0.213 -3.860 1.00 93.69 71 ILE A CA 1
ATOM 591 C C . ILE A 1 71 ? 2.277 -0.872 -5.135 1.00 93.69 71 ILE A C 1
ATOM 593 O O . ILE A 1 71 ? 3.067 -1.324 -5.957 1.00 93.69 71 ILE A O 1
ATOM 597 N N . ALA A 1 72 ? 0.956 -0.891 -5.339 1.00 92.75 72 ALA A N 1
ATOM 598 C CA . ALA A 1 72 ? 0.344 -1.482 -6.529 1.00 92.75 72 ALA A CA 1
ATOM 599 C C . ALA A 1 72 ? 0.787 -0.784 -7.827 1.00 92.75 72 ALA A C 1
ATOM 601 O O . ALA A 1 72 ? 1.096 -1.460 -8.804 1.00 92.75 72 ALA A O 1
ATOM 602 N N . VAL A 1 73 ? 0.879 0.550 -7.829 1.00 92.44 73 VAL A N 1
ATOM 603 C CA . VAL A 1 73 ? 1.375 1.326 -8.978 1.00 92.44 73 VAL A CA 1
ATOM 604 C C . VAL A 1 73 ? 2.842 1.007 -9.264 1.00 92.44 73 VAL A C 1
ATOM 606 O O . VAL A 1 73 ? 3.194 0.760 -10.415 1.00 92.44 73 VAL A O 1
ATOM 609 N N . LEU A 1 74 ? 3.696 0.958 -8.235 1.00 91.62 74 LEU A N 1
ATOM 610 C CA . LEU A 1 74 ? 5.108 0.603 -8.408 1.00 91.62 74 LEU A CA 1
ATOM 611 C C . LEU A 1 74 ? 5.279 -0.815 -8.961 1.00 91.62 74 LEU A C 1
ATOM 613 O O . LEU A 1 74 ? 6.078 -1.017 -9.870 1.00 91.62 74 LEU A O 1
ATOM 617 N N . LEU A 1 75 ? 4.501 -1.778 -8.459 1.00 89.56 75 LEU A N 1
ATOM 618 C CA . LEU A 1 75 ? 4.504 -3.148 -8.973 1.00 89.56 75 LEU A CA 1
ATOM 619 C C . LEU A 1 75 ? 4.020 -3.208 -10.428 1.00 89.56 75 LEU A C 1
ATOM 621 O O . LEU A 1 75 ? 4.618 -3.915 -11.229 1.00 89.56 75 LEU A O 1
ATOM 625 N N . ALA A 1 76 ? 2.988 -2.447 -10.803 1.00 90.12 76 ALA A N 1
ATOM 626 C CA . ALA A 1 76 ? 2.507 -2.399 -12.185 1.00 90.12 76 ALA A CA 1
ATOM 627 C C . ALA A 1 76 ? 3.563 -1.830 -13.149 1.00 90.12 76 ALA A C 1
ATOM 629 O O . ALA A 1 76 ? 3.760 -2.381 -14.231 1.00 90.12 76 ALA A O 1
ATOM 630 N N . ILE A 1 77 ? 4.283 -0.777 -12.741 1.00 88.25 77 ILE A N 1
ATOM 631 C CA . ILE A 1 77 ? 5.410 -0.220 -13.508 1.00 88.25 77 ILE A CA 1
ATOM 632 C C . ILE A 1 77 ? 6.522 -1.263 -13.662 1.00 88.25 77 ILE A C 1
ATOM 634 O O . ILE A 1 77 ? 7.057 -1.425 -14.755 1.00 88.25 77 ILE A O 1
ATOM 638 N N . GLN A 1 78 ? 6.848 -1.992 -12.590 1.00 85.19 78 GLN A N 1
ATOM 639 C CA . GLN A 1 78 ? 7.862 -3.049 -12.617 1.00 85.19 78 GLN A CA 1
ATOM 640 C C . GLN A 1 78 ? 7.476 -4.183 -13.566 1.00 85.19 78 GLN A C 1
ATOM 642 O O . GLN A 1 78 ? 8.274 -4.544 -14.422 1.00 85.19 78 GLN A O 1
ATOM 647 N N . VAL A 1 79 ? 6.248 -4.701 -13.462 1.00 87.06 79 VAL A N 1
ATOM 648 C CA . VAL A 1 79 ? 5.739 -5.756 -14.352 1.00 87.06 79 VAL A CA 1
ATOM 649 C C . VAL A 1 79 ? 5.759 -5.284 -15.804 1.00 87.06 79 VAL A C 1
ATOM 651 O O . VAL A 1 79 ? 6.259 -6.001 -16.664 1.00 87.06 79 VAL A O 1
ATOM 654 N N . GLY A 1 80 ? 5.276 -4.069 -16.078 1.00 85.69 80 GLY A N 1
ATOM 655 C CA . GLY A 1 80 ? 5.312 -3.492 -17.420 1.00 85.69 80 GLY A CA 1
ATOM 656 C C . GLY A 1 80 ? 6.734 -3.390 -17.967 1.00 85.69 80 GLY A C 1
ATOM 657 O O . GLY A 1 80 ? 6.982 -3.789 -19.098 1.00 85.69 80 GLY A O 1
ATOM 658 N N . ALA A 1 81 ? 7.686 -2.938 -17.151 1.00 80.94 81 ALA A N 1
ATOM 659 C CA . ALA A 1 81 ? 9.085 -2.878 -17.549 1.00 80.94 81 ALA A CA 1
ATOM 660 C C . ALA A 1 81 ? 9.690 -4.271 -17.793 1.00 80.94 81 ALA A C 1
ATOM 662 O O . ALA A 1 81 ? 10.382 -4.456 -18.779 1.00 80.94 81 ALA A O 1
ATOM 663 N N . THR A 1 82 ? 9.409 -5.267 -16.951 1.00 80.62 82 THR A N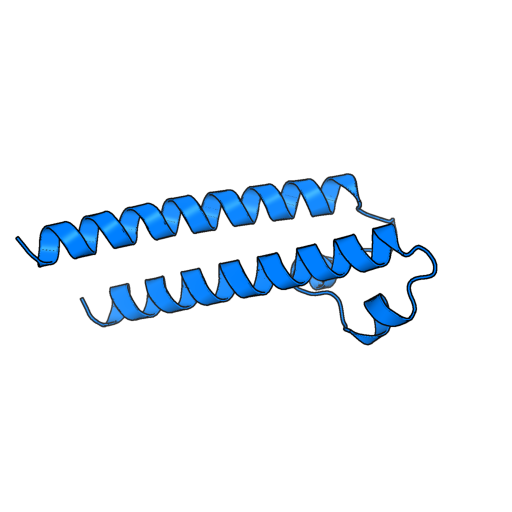 1
ATOM 664 C CA . THR A 1 82 ? 9.930 -6.635 -17.135 1.00 80.62 82 THR A CA 1
ATOM 665 C C . THR A 1 82 ? 9.324 -7.362 -18.337 1.00 80.62 82 THR A C 1
ATOM 667 O O . THR A 1 82 ? 9.933 -8.286 -18.853 1.00 80.62 82 THR A O 1
ATOM 670 N N . VAL A 1 83 ? 8.118 -6.992 -18.774 1.00 79.81 83 VAL A N 1
ATOM 671 C CA . VAL A 1 83 ? 7.496 -7.582 -19.972 1.00 79.81 83 VAL A CA 1
ATOM 672 C C . VAL A 1 83 ? 7.982 -6.903 -21.257 1.00 79.81 83 VAL A C 1
ATOM 674 O O . VAL A 1 83 ? 8.023 -7.542 -22.304 1.00 79.81 83 VAL A O 1
ATOM 677 N N . LEU A 1 84 ? 8.316 -5.610 -21.195 1.00 71.94 84 LEU A N 1
ATOM 678 C CA . LEU A 1 84 ? 8.706 -4.807 -22.360 1.00 71.94 84 LEU A CA 1
ATOM 679 C C . LEU A 1 84 ? 10.214 -4.824 -22.664 1.00 71.94 84 LEU A C 1
ATOM 681 O O . LEU A 1 84 ? 10.591 -4.443 -23.773 1.00 71.94 84 LEU A O 1
ATOM 685 N N . PHE A 1 85 ? 11.050 -5.231 -21.708 1.00 61.94 85 PHE A N 1
ATOM 686 C CA . PHE A 1 85 ? 12.512 -5.311 -21.815 1.00 61.94 85 PHE A CA 1
ATOM 687 C C . PHE A 1 85 ? 12.997 -6.721 -21.484 1.00 61.94 85 PHE A C 1
ATOM 689 O O . PHE A 1 85 ? 13.955 -7.173 -22.149 1.00 61.94 85 PHE A O 1
#

Foldseek 3Di:
DVVVVVVVVLVVLVVVLVVLLVVLVVLCVVPPDPPDDPVLSLADDPVNLVPDPDVVVSVSRVVSHVSNVSSVVSVVVNVVVVVVD

Sequence (85 aa):
MLDFIIFLLLKYTYVLAAILFLVKIFLFVKNKNKNWTVSQFIFFNPTNIQFTPNAERAKLKRVQNNLSIAIAVLLAIQVGATVLF

Organism: NCBI:txid670293